Protein AF-A0A1F9CFK5-F1 (afdb_monomer)

Secondary structure (DSSP, 8-state):
--HHHHHHHHHHHHTSS---------------PPPEEEEEESSEE-TT-EEEEEEE---SS--EEEEEB--SSGGGGGS--EEEPEEEEEETTEEEEEPPTTB-SEEEEEE-TTS-B---EEEEE---

Nearest PDB structures (foldseek):
  1a47-assembly1_A  TM=8.466E-01  e=7.639E-06  Thermoanaerobacterium thermosulfurigenes
  7k44-assembly1_A  TM=6.221E-01  e=1.063E-03  Bacteroides uniformis ATCC 8492
  4m8r-assembly1_A  TM=5.601E-01  e=1.743E-02  Bacteroides caccae ATCC 43185
  7yr5-assembly1_B  TM=5.128E-01  e=9.037E-01  Homo sapiens
  7kq7-assembly1_B  TM=4.566E-01  e=9.547E-01  Homo sapiens

Solvent-accessible surface area (backbone atoms only — not comparable to full-atom values): 7368 Å² total; per-residue (Å²): 143,67,69,72,60,57,54,52,54,53,57,60,56,64,69,72,72,59,80,78,85,66,91,60,88,72,67,74,78,65,88,67,69,65,24,43,64,76,47,54,47,62,45,55,45,43,61,69,37,75,32,38,39,34,39,37,60,43,50,83,65,73,53,50,41,35,36,24,35,52,66,95,44,83,77,49,66,80,49,87,49,67,38,70,38,53,76,80,45,83,41,51,48,39,37,33,32,32,40,39,80,57,56,31,62,33,53,32,35,42,32,37,61,86,64,36,57,29,57,70,48,70,34,44,56,56,80,130

Foldseek 3Di:
DPPVVVVVVVVVVVVPPDPVPPPDPPPVLPDQDAWAFPDKPPLEEAFFDKIKTFTAPCDPPGFWKWAQFADPDPVCVVPRDIDTWAWPDTDGGMTITTHHHRHAWDWIWGAGPSGHIYDTDTGHYDDD

Sequence (128 aa):
MKARHLIFLFVLVACFLLPCLAGQAGEEAGACPKPFIKSIFPWAGKAGYLVTIHGGQFNVPRGEVLFTEGVNSPLDFILAHRVKAEILSWTYHRISVIVPKSVATGPVFVRVHCGAESNTIEFTVNKK

pLDDT: mean 83.19, std 19.02, range [41.75, 98.81]

Mean predicted aligned error: 12.11 Å

Structure (mmCIF, N/CA/C/O backbone):
data_AF-A0A1F9CFK5-F1
#
_entry.id   AF-A0A1F9CFK5-F1
#
loop_
_atom_site.group_PDB
_atom_site.id
_atom_site.type_symbol
_atom_site.label_atom_id
_atom_site.label_alt_id
_atom_site.label_comp_id
_atom_site.label_asym_id
_atom_site.label_entity_id
_atom_site.label_seq_id
_atom_site.pdbx_PDB_ins_code
_atom_site.Cartn_x
_atom_site.Cartn_y
_atom_site.Cartn_z
_atom_site.occupancy
_atom_site.B_iso_or_equiv
_atom_site.auth_seq_id
_atom_site.auth_comp_id
_atom_site.auth_asym_id
_atom_site.auth_atom_id
_atom_site.pdbx_PDB_model_num
ATOM 1 N N . MET A 1 1 ? 45.603 -44.698 -46.027 1.00 55.19 1 MET A N 1
ATOM 2 C CA . MET A 1 1 ? 44.443 -44.432 -45.140 1.00 55.19 1 MET A CA 1
ATOM 3 C C . MET A 1 1 ? 44.841 -44.544 -43.662 1.00 55.19 1 MET A C 1
ATOM 5 O O . MET A 1 1 ? 44.444 -45.494 -43.007 1.00 55.19 1 MET A O 1
ATOM 9 N N . LYS A 1 2 ? 45.661 -43.627 -43.120 1.00 57.41 2 LYS A N 1
ATOM 10 C CA . LYS A 1 2 ? 46.028 -43.656 -41.680 1.00 57.41 2 LYS A CA 1
ATOM 11 C C . LYS A 1 2 ? 46.045 -42.282 -40.985 1.00 57.41 2 LYS A C 1
ATOM 13 O O . LYS A 1 2 ? 45.840 -42.224 -39.785 1.00 57.41 2 LYS A O 1
ATOM 18 N N . ALA A 1 3 ? 46.156 -41.172 -41.724 1.00 55.91 3 ALA A N 1
ATOM 19 C CA . ALA A 1 3 ? 46.157 -39.825 -41.133 1.00 55.91 3 ALA A CA 1
ATOM 20 C C . ALA A 1 3 ? 44.755 -39.211 -40.905 1.00 55.91 3 ALA A C 1
ATOM 22 O O . ALA A 1 3 ? 44.594 -38.356 -40.045 1.00 55.91 3 ALA A O 1
ATOM 23 N N . ARG A 1 4 ? 43.714 -39.664 -41.624 1.00 51.34 4 ARG A N 1
ATOM 24 C CA . ARG A 1 4 ? 42.345 -39.104 -41.516 1.00 51.34 4 ARG A CA 1
ATOM 25 C C . ARG A 1 4 ? 41.585 -39.576 -40.271 1.00 51.34 4 ARG A C 1
ATOM 27 O O . ARG A 1 4 ? 40.734 -38.846 -39.786 1.00 51.34 4 ARG A O 1
ATOM 34 N N . HIS A 1 5 ? 41.920 -40.748 -39.728 1.00 54.44 5 HIS A N 1
ATOM 35 C CA . HIS A 1 5 ? 41.319 -41.251 -38.487 1.00 54.44 5 HIS A CA 1
ATOM 36 C C . HIS A 1 5 ? 42.028 -40.746 -37.227 1.00 54.44 5 HIS A C 1
ATOM 38 O O . HIS A 1 5 ? 41.364 -40.552 -36.218 1.00 54.44 5 HIS A O 1
ATOM 44 N N . LEU A 1 6 ? 43.333 -40.453 -37.293 1.00 53.81 6 LEU A N 1
ATOM 45 C CA . LEU A 1 6 ? 44.089 -39.939 -36.146 1.00 53.81 6 LEU A CA 1
ATOM 46 C C . LEU A 1 6 ? 43.719 -38.481 -35.813 1.00 53.81 6 LEU A C 1
ATOM 48 O O . LEU A 1 6 ? 43.645 -38.122 -34.646 1.00 53.81 6 LEU A O 1
ATOM 52 N N . ILE A 1 7 ? 43.390 -37.672 -36.828 1.00 55.69 7 ILE A N 1
ATOM 53 C CA . ILE A 1 7 ? 42.876 -36.301 -36.655 1.00 55.69 7 ILE A CA 1
ATOM 54 C C . ILE A 1 7 ? 41.438 -36.320 -36.103 1.00 55.69 7 ILE A C 1
ATOM 56 O O . ILE A 1 7 ? 41.099 -35.528 -35.232 1.00 55.69 7 ILE A O 1
ATOM 60 N N . PHE A 1 8 ? 40.603 -37.266 -36.549 1.00 52.25 8 PHE A N 1
ATOM 61 C CA . PHE A 1 8 ? 39.213 -37.397 -36.090 1.00 52.25 8 PHE A CA 1
ATOM 62 C C . PHE A 1 8 ? 39.120 -37.863 -34.628 1.00 52.25 8 PHE A C 1
ATOM 64 O O . PHE A 1 8 ? 38.286 -37.368 -33.875 1.00 52.25 8 PHE A O 1
ATOM 71 N N . LEU A 1 9 ? 40.022 -38.760 -34.205 1.00 51.09 9 LEU A N 1
ATOM 72 C CA . LEU A 1 9 ? 40.138 -39.206 -32.812 1.00 51.09 9 LEU A CA 1
ATOM 73 C C . LEU A 1 9 ? 40.654 -38.096 -31.882 1.00 51.09 9 LEU A C 1
ATOM 75 O O . LEU A 1 9 ? 40.232 -38.029 -30.734 1.00 51.09 9 LEU A O 1
ATOM 79 N N . PHE A 1 10 ? 41.510 -37.195 -32.374 1.00 52.97 10 PHE A N 1
ATOM 80 C CA . PHE A 1 10 ? 42.024 -36.074 -31.579 1.00 52.97 10 PHE A CA 1
ATOM 81 C C . PHE A 1 10 ? 40.980 -34.956 -31.395 1.00 52.97 10 PHE A C 1
ATOM 83 O O . PHE A 1 10 ? 40.889 -34.360 -30.324 1.00 52.97 10 PHE A O 1
ATOM 90 N N . VAL A 1 11 ? 40.136 -34.715 -32.407 1.00 53.41 11 VAL A N 1
ATOM 91 C CA . VAL A 1 11 ? 39.050 -33.716 -32.354 1.00 53.41 11 VAL A CA 1
ATOM 92 C C . VAL A 1 11 ? 37.863 -34.197 -31.502 1.00 53.41 11 VAL A C 1
ATOM 94 O O . VAL A 1 11 ? 37.267 -33.396 -30.785 1.00 53.41 11 VAL A O 1
ATOM 97 N N . LEU A 1 12 ? 37.557 -35.501 -31.500 1.00 51.59 12 LEU A N 1
ATOM 98 C CA . LEU A 1 12 ? 36.503 -36.083 -30.651 1.00 51.59 12 LEU A CA 1
ATOM 99 C C . LEU A 1 12 ? 36.868 -36.115 -29.158 1.00 51.59 12 LEU A C 1
ATOM 101 O O . LEU A 1 12 ? 35.981 -35.981 -28.318 1.00 51.59 12 LEU A O 1
ATOM 105 N N . VAL A 1 13 ? 38.154 -36.238 -28.813 1.00 52.78 13 VAL A N 1
ATOM 106 C CA . VAL A 1 13 ? 38.613 -36.256 -27.410 1.00 52.78 13 VAL A CA 1
ATOM 107 C C . VAL A 1 13 ? 38.772 -34.838 -26.835 1.00 52.78 13 VAL A C 1
ATOM 109 O O . VAL A 1 13 ? 38.549 -34.635 -25.644 1.00 52.78 13 VAL A O 1
ATOM 112 N N . ALA A 1 14 ? 39.045 -33.825 -27.666 1.00 50.16 14 ALA A N 1
ATOM 113 C CA . ALA A 1 14 ? 39.135 -32.428 -27.225 1.00 50.16 14 ALA A CA 1
ATOM 114 C C . ALA A 1 14 ? 37.770 -31.766 -26.926 1.00 50.16 14 ALA A C 1
ATOM 116 O O . ALA A 1 14 ? 37.722 -30.753 -26.234 1.00 50.16 14 ALA A O 1
ATOM 117 N N . CYS A 1 15 ? 36.656 -32.337 -27.402 1.00 48.56 15 CYS A N 1
ATOM 118 C CA . CYS A 1 15 ? 35.306 -31.807 -27.163 1.00 48.56 15 CYS A CA 1
ATOM 119 C C . CYS A 1 15 ? 34.628 -32.387 -25.901 1.00 48.56 15 CYS A C 1
ATOM 121 O O . CYS A 1 15 ? 33.555 -31.934 -25.519 1.00 48.56 15 CYS A O 1
ATOM 123 N N . PHE A 1 16 ? 35.260 -33.358 -25.229 1.00 51.31 16 PHE A N 1
ATOM 124 C CA . PHE A 1 16 ? 34.724 -34.023 -24.030 1.00 51.31 16 PHE A CA 1
ATOM 125 C C . PHE A 1 16 ? 35.469 -33.693 -22.723 1.00 51.31 16 PHE A C 1
ATOM 127 O O . PHE A 1 16 ? 35.110 -34.215 -21.672 1.00 51.31 16 PHE A O 1
ATOM 134 N N . LEU A 1 17 ? 36.473 -32.808 -22.758 1.00 53.03 17 LEU A N 1
ATOM 135 C CA . LEU A 1 17 ? 37.217 -32.356 -21.567 1.00 53.03 17 LEU A CA 1
ATOM 136 C C . LEU A 1 17 ? 37.092 -30.854 -21.281 1.00 53.03 17 LEU A C 1
ATOM 138 O O . LEU A 1 17 ? 37.848 -30.301 -20.487 1.00 53.03 17 LEU A O 1
ATOM 142 N N . LEU A 1 18 ? 36.090 -30.204 -21.867 1.00 55.84 18 LEU A N 1
ATOM 143 C CA . LEU A 1 18 ? 35.561 -28.951 -21.348 1.00 55.84 18 LEU A CA 1
ATOM 144 C C . LEU A 1 18 ? 34.252 -29.272 -20.626 1.00 55.84 18 LEU A C 1
ATOM 146 O O . LEU A 1 18 ? 33.194 -29.260 -21.259 1.00 55.84 18 LEU A O 1
ATOM 150 N N . PRO A 1 19 ? 34.259 -29.508 -19.301 1.00 58.22 19 PRO A N 1
ATOM 151 C CA . PRO A 1 19 ? 33.123 -29.044 -18.539 1.00 58.22 19 PRO A CA 1
ATOM 152 C C . PRO A 1 19 ? 33.136 -27.529 -18.744 1.00 58.22 19 PRO A C 1
ATOM 154 O O . PRO A 1 19 ? 33.965 -26.823 -18.170 1.00 58.22 19 PRO A O 1
ATOM 157 N N . CYS A 1 20 ? 32.276 -27.026 -19.633 1.00 41.75 20 CYS A N 1
ATOM 158 C CA . CYS A 1 20 ? 31.933 -25.615 -19.624 1.00 41.75 20 CYS A CA 1
ATOM 159 C C . CYS A 1 20 ? 31.219 -25.389 -18.292 1.00 41.75 20 CYS A C 1
ATOM 161 O O . CYS A 1 20 ? 30.002 -25.530 -18.167 1.00 41.75 20 CYS A O 1
ATOM 163 N N . LEU A 1 21 ? 32.025 -25.158 -17.259 1.00 58.72 21 LEU A N 1
ATOM 164 C CA . LEU A 1 21 ? 31.605 -24.739 -15.944 1.00 58.72 21 LEU A CA 1
ATOM 165 C C . LEU A 1 21 ? 31.168 -23.281 -16.087 1.00 58.72 21 LEU A C 1
ATOM 167 O O . LEU A 1 21 ? 31.870 -22.347 -15.726 1.00 58.72 21 LEU A O 1
ATOM 171 N N . ALA A 1 22 ? 30.007 -23.108 -16.698 1.00 53.03 22 ALA A N 1
ATOM 172 C CA . ALA A 1 22 ? 29.220 -21.894 -16.646 1.00 53.03 22 ALA A CA 1
ATOM 173 C C . ALA A 1 22 ? 27.749 -22.307 -16.570 1.00 53.03 22 ALA A C 1
ATOM 175 O O . ALA A 1 22 ? 26.895 -21.906 -17.354 1.00 53.03 22 ALA A O 1
ATOM 176 N N . GLY A 1 23 ? 27.456 -23.132 -15.563 1.00 54.94 23 GLY A N 1
ATOM 177 C CA . GLY A 1 23 ? 26.203 -22.983 -14.856 1.00 54.94 23 GLY A CA 1
ATOM 178 C C . GLY A 1 23 ? 26.192 -21.587 -14.250 1.00 54.94 23 GLY A C 1
ATOM 179 O O . GLY A 1 23 ? 26.743 -21.375 -13.180 1.00 54.94 23 GLY A O 1
ATOM 180 N N . GLN A 1 24 ? 25.621 -20.650 -14.988 1.00 49.75 24 GLN A N 1
ATOM 181 C CA . GLN A 1 24 ? 24.814 -19.554 -14.488 1.00 49.75 24 GLN A CA 1
ATOM 182 C C . GLN A 1 24 ? 24.152 -18.963 -15.722 1.00 49.75 24 GLN A C 1
ATOM 184 O O . GLN A 1 24 ? 24.744 -18.198 -16.481 1.00 49.75 24 GLN A O 1
ATOM 189 N N . ALA A 1 25 ? 22.892 -19.354 -15.911 1.00 47.38 25 ALA A N 1
ATOM 190 C CA . ALA A 1 25 ? 21.909 -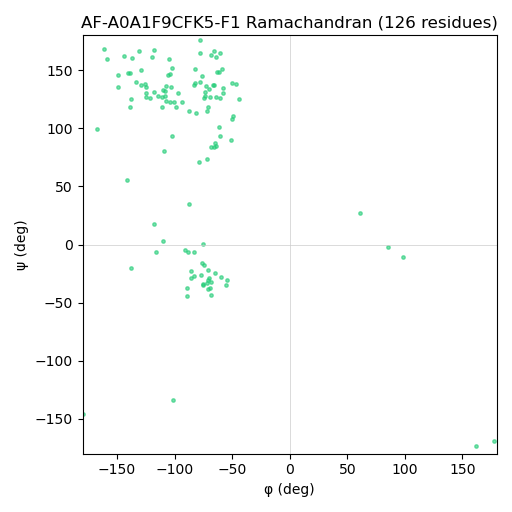18.428 -16.424 1.00 47.38 25 ALA A CA 1
ATOM 191 C C . ALA A 1 25 ? 22.001 -17.176 -15.539 1.00 47.38 25 ALA A C 1
ATOM 193 O O . ALA A 1 25 ? 21.389 -17.093 -14.477 1.00 47.38 25 ALA A O 1
ATOM 194 N N . GLY A 1 26 ? 22.861 -16.240 -15.935 1.00 47.69 26 GLY A N 1
ATOM 195 C CA . GLY A 1 26 ? 22.663 -14.844 -15.631 1.00 47.69 26 GLY A CA 1
ATOM 196 C C . GLY A 1 26 ? 21.414 -14.465 -16.396 1.00 47.69 26 GLY A C 1
ATOM 197 O O . GLY A 1 26 ? 21.489 -14.032 -17.540 1.00 47.69 26 GLY A O 1
ATOM 198 N N . GLU A 1 27 ? 20.260 -14.733 -15.790 1.00 56.88 27 GLU A N 1
ATOM 199 C CA . GLU A 1 27 ? 19.079 -13.939 -16.056 1.00 56.88 27 GLU A CA 1
ATOM 200 C C . GLU A 1 27 ? 19.564 -12.506 -15.883 1.00 56.88 27 GLU A C 1
ATOM 202 O O . GLU A 1 27 ? 19.978 -12.125 -14.784 1.00 56.88 27 GLU A O 1
ATOM 207 N N . GLU A 1 28 ? 19.692 -11.775 -16.993 1.00 54.22 28 GLU A N 1
ATOM 208 C CA . GLU A 1 28 ? 19.961 -10.353 -16.925 1.00 54.22 28 GLU A CA 1
ATOM 209 C C . GLU A 1 28 ? 18.932 -9.819 -15.945 1.00 54.22 28 GLU A C 1
ATOM 211 O O . GLU A 1 28 ? 17.731 -9.905 -16.206 1.00 54.22 28 GLU A O 1
ATOM 216 N N . ALA A 1 29 ? 19.389 -9.391 -14.766 1.00 61.00 29 ALA A N 1
ATOM 217 C CA . ALA A 1 29 ? 18.524 -8.774 -13.789 1.00 61.00 29 ALA A CA 1
ATOM 218 C C . ALA A 1 29 ? 18.066 -7.477 -14.447 1.00 61.00 29 ALA A C 1
ATOM 220 O O . ALA A 1 29 ? 18.724 -6.440 -14.343 1.00 61.00 29 ALA A O 1
ATOM 221 N N . GLY A 1 30 ? 16.983 -7.577 -15.220 1.00 74.88 30 GLY A N 1
ATOM 222 C CA . GLY A 1 30 ? 16.350 -6.456 -15.873 1.00 74.88 30 GLY A CA 1
ATOM 223 C C . GLY A 1 30 ? 16.152 -5.392 -14.814 1.00 74.88 30 GLY A C 1
ATOM 224 O O . GLY A 1 30 ? 15.848 -5.708 -13.658 1.00 74.88 30 GLY A O 1
ATOM 225 N N . ALA A 1 31 ? 16.400 -4.137 -15.186 1.00 83.06 31 ALA A N 1
ATOM 226 C CA . ALA A 1 31 ? 16.269 -3.027 -14.2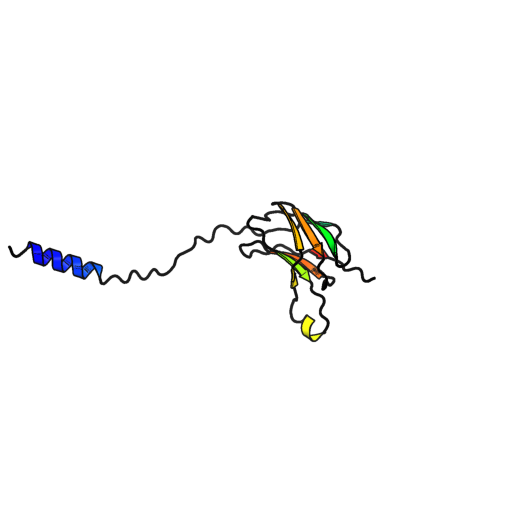63 1.00 83.06 31 ALA A CA 1
ATOM 227 C C . ALA A 1 31 ? 14.964 -3.187 -13.464 1.00 83.06 31 ALA A C 1
ATOM 229 O O . ALA A 1 31 ? 13.887 -3.343 -14.042 1.00 83.06 31 ALA A O 1
ATOM 230 N N . CYS A 1 32 ? 15.072 -3.172 -12.136 1.00 88.94 32 CYS A N 1
ATOM 231 C CA . CYS A 1 32 ? 13.941 -3.184 -11.215 1.00 88.94 32 CYS A CA 1
ATOM 232 C C . CYS A 1 32 ? 13.862 -1.794 -10.566 1.00 88.94 32 CYS A C 1
ATOM 234 O O . CYS A 1 32 ? 14.394 -1.599 -9.469 1.00 88.94 32 CYS A O 1
ATOM 236 N N . PRO A 1 33 ? 13.288 -0.781 -11.256 1.00 93.44 33 PRO A N 1
ATOM 237 C CA . PRO A 1 33 ? 13.184 0.561 -10.708 1.00 93.44 33 PRO A CA 1
ATOM 238 C C . PRO A 1 33 ? 12.425 0.541 -9.386 1.00 93.44 33 PRO A C 1
ATOM 240 O O . PRO A 1 33 ? 11.369 -0.085 -9.270 1.00 93.44 33 PRO A O 1
ATOM 243 N N . LYS A 1 34 ? 12.959 1.254 -8.396 1.00 96.06 34 LYS A N 1
ATOM 244 C CA . LYS A 1 34 ? 12.365 1.336 -7.065 1.00 96.06 34 LYS A CA 1
ATOM 245 C C . LYS A 1 34 ? 11.072 2.162 -7.109 1.00 96.06 34 LYS A C 1
ATOM 247 O O . LYS A 1 34 ? 11.171 3.341 -7.411 1.00 96.06 34 LYS A O 1
ATOM 252 N N . PRO A 1 35 ? 9.893 1.611 -6.769 1.00 98.19 35 PRO A N 1
ATOM 253 C CA . PRO A 1 35 ? 8.647 2.378 -6.744 1.00 98.19 35 PRO A CA 1
ATOM 254 C C . PRO A 1 35 ? 8.679 3.483 -5.682 1.00 98.19 35 PRO A C 1
ATOM 256 O O . PRO A 1 35 ? 9.441 3.410 -4.718 1.00 98.19 35 PRO A O 1
ATOM 259 N N . PHE A 1 36 ? 7.806 4.484 -5.797 1.00 98.62 36 PHE A N 1
ATOM 260 C CA . PHE A 1 36 ? 7.633 5.493 -4.745 1.00 98.62 36 PHE A CA 1
ATOM 261 C C . PHE A 1 36 ? 6.164 5.846 -4.524 1.00 98.62 36 PHE A C 1
ATOM 263 O O . PHE A 1 36 ? 5.363 5.851 -5.459 1.00 98.62 36 PHE A O 1
ATOM 270 N N . ILE A 1 37 ? 5.823 6.177 -3.279 1.00 98.69 37 ILE A N 1
ATOM 271 C CA . ILE A 1 37 ? 4.511 6.681 -2.875 1.00 98.69 37 ILE A CA 1
ATOM 272 C C . ILE A 1 37 ? 4.646 8.169 -2.563 1.00 98.69 37 ILE A C 1
ATOM 274 O O . ILE A 1 37 ? 5.433 8.566 -1.705 1.00 98.69 37 ILE A O 1
ATOM 278 N N . LYS A 1 38 ? 3.845 8.989 -3.243 1.00 98.69 38 LYS A N 1
ATOM 279 C CA . LYS A 1 38 ? 3.720 10.428 -2.994 1.00 98.69 38 LYS A CA 1
ATOM 280 C C . LYS A 1 38 ? 2.636 10.732 -1.961 1.00 98.69 38 LYS A C 1
ATOM 282 O O . LYS A 1 38 ? 2.841 11.580 -1.101 1.00 98.69 38 LYS A O 1
ATOM 287 N N . SER A 1 39 ? 1.476 10.085 -2.066 1.00 98.56 39 SER A N 1
ATOM 288 C CA . SER A 1 39 ? 0.366 10.283 -1.129 1.00 98.56 39 SER A CA 1
ATOM 289 C C . SER A 1 39 ? -0.608 9.107 -1.127 1.00 98.56 39 SER A C 1
ATOM 291 O O . SER A 1 39 ? -0.677 8.329 -2.081 1.00 98.56 39 SER A O 1
ATOM 293 N N . ILE A 1 40 ? -1.382 9.009 -0.047 1.00 98.56 40 ILE A N 1
ATOM 294 C CA . ILE A 1 40 ? -2.473 8.052 0.129 1.00 98.56 40 ILE A CA 1
ATOM 295 C C . ILE A 1 40 ? -3.739 8.842 0.475 1.00 98.56 40 ILE A C 1
ATOM 297 O O . ILE A 1 40 ? -3.703 9.712 1.345 1.00 98.56 40 ILE A O 1
ATOM 301 N N . PHE A 1 41 ? -4.847 8.570 -0.215 1.00 98.06 41 PHE A N 1
ATOM 302 C CA . PHE A 1 41 ? -6.127 9.232 0.028 1.00 98.06 41 PHE A CA 1
ATOM 303 C C . PHE A 1 41 ? -7.303 8.238 -0.007 1.00 98.06 41 PHE A C 1
ATOM 305 O O . PHE A 1 41 ? -7.494 7.565 -1.023 1.00 98.06 41 PHE A O 1
ATOM 312 N N . PRO A 1 42 ? -8.134 8.179 1.047 1.00 97.75 42 PRO A N 1
ATOM 313 C CA . PRO A 1 42 ? -7.923 8.789 2.365 1.00 97.75 42 PRO A CA 1
ATOM 314 C C . PRO A 1 42 ? -6.670 8.238 3.0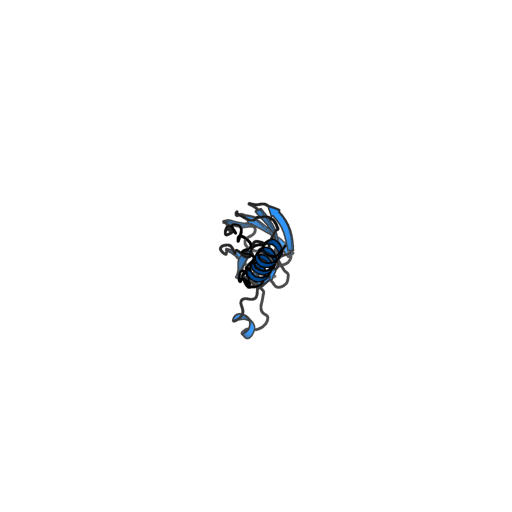71 1.00 97.75 42 PRO A C 1
ATOM 316 O O . PRO A 1 42 ? -6.330 7.074 2.892 1.00 97.75 42 PRO A O 1
ATOM 319 N N . TRP A 1 43 ? -5.997 9.060 3.884 1.00 96.25 43 TRP A N 1
ATOM 320 C CA . TRP A 1 43 ? -4.851 8.632 4.713 1.00 96.25 43 TRP A CA 1
ATOM 321 C C . TRP A 1 43 ? -5.283 7.976 6.036 1.00 96.25 43 TRP A C 1
ATOM 323 O O . TRP A 1 43 ? -4.459 7.451 6.778 1.00 96.25 43 TRP A O 1
ATOM 333 N N . ALA A 1 44 ? -6.585 7.996 6.326 1.00 96.44 44 ALA A N 1
ATOM 334 C CA . ALA A 1 44 ? -7.185 7.361 7.484 1.00 96.44 44 ALA A CA 1
ATOM 335 C C . ALA A 1 44 ? -8.520 6.709 7.111 1.00 96.44 44 ALA A C 1
ATOM 337 O O . ALA A 1 44 ? -9.255 7.210 6.254 1.00 96.44 44 ALA A O 1
ATOM 338 N N . GLY A 1 45 ? -8.860 5.603 7.765 1.00 95.31 45 GLY A N 1
ATOM 339 C CA . GLY A 1 45 ? -10.087 4.868 7.474 1.00 95.31 45 GL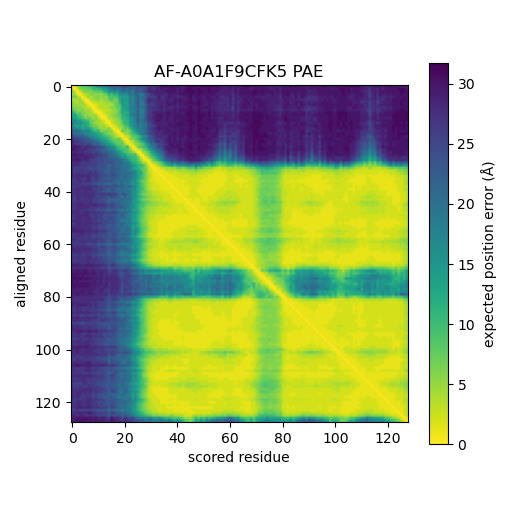Y A CA 1
ATOM 340 C C . GLY A 1 45 ? -10.237 3.599 8.299 1.00 95.31 45 GLY A C 1
ATOM 341 O O . GLY A 1 45 ? -9.508 3.373 9.257 1.00 95.31 45 GLY A O 1
ATOM 342 N N . LYS A 1 46 ? -11.203 2.762 7.929 1.00 94.75 46 LYS A N 1
ATOM 343 C CA . LYS A 1 46 ? -11.418 1.438 8.532 1.00 94.75 46 LYS A CA 1
ATOM 344 C C . LYS A 1 46 ? -11.238 0.343 7.482 1.00 94.75 46 LYS A C 1
ATOM 346 O O . LYS A 1 46 ? -11.240 0.625 6.284 1.00 94.75 46 LYS A O 1
ATOM 351 N N . ALA A 1 47 ? -11.143 -0.904 7.934 1.00 95.31 47 ALA A N 1
ATOM 352 C CA . ALA A 1 47 ? -11.210 -2.073 7.064 1.00 95.31 47 ALA A CA 1
ATOM 353 C C . ALA A 1 47 ? -12.381 -1.979 6.065 1.00 95.31 47 ALA A C 1
ATOM 355 O O . ALA A 1 47 ? -13.491 -1.570 6.423 1.00 95.31 47 ALA A O 1
ATOM 356 N N . GLY A 1 48 ? -12.128 -2.362 4.814 1.00 96.31 48 GLY A N 1
ATOM 357 C CA . GLY A 1 48 ? -13.097 -2.306 3.719 1.00 96.31 48 GLY A CA 1
ATOM 358 C C . GLY A 1 48 ? -13.194 -0.956 3.000 1.00 96.31 48 GLY A C 1
ATOM 359 O O . GLY A 1 48 ? -13.964 -0.842 2.052 1.00 96.31 48 GLY A O 1
ATOM 360 N N . TYR A 1 49 ? -12.454 0.075 3.419 1.00 96.88 49 TYR A N 1
ATOM 361 C CA . TYR A 1 49 ? -12.459 1.363 2.716 1.00 96.88 49 TYR A CA 1
ATOM 362 C C . TYR A 1 49 ? -11.651 1.323 1.423 1.00 96.88 49 TYR A C 1
ATOM 364 O O . TYR A 1 49 ? -10.606 0.682 1.351 1.00 96.88 49 TYR A O 1
ATOM 372 N N . LEU A 1 50 ? -12.132 2.063 0.423 1.00 98.12 50 LEU A N 1
ATOM 373 C CA . LEU A 1 50 ? -11.384 2.347 -0.794 1.00 98.12 50 LEU A CA 1
ATOM 374 C C . LEU A 1 50 ? -10.292 3.373 -0.494 1.00 98.12 50 LEU A C 1
ATOM 376 O O . LEU A 1 50 ? -10.577 4.470 -0.011 1.00 98.12 50 LEU A O 1
ATOM 380 N N . VAL A 1 51 ? -9.056 3.026 -0.836 1.00 98.38 51 VAL A N 1
ATOM 381 C CA . VAL A 1 51 ? -7.887 3.895 -0.718 1.00 98.38 51 VAL A CA 1
ATOM 382 C C . VAL A 1 51 ? -7.200 4.003 -2.073 1.00 98.38 51 VAL A C 1
ATOM 384 O O . VAL A 1 51 ? -7.006 3.008 -2.773 1.00 98.38 51 VAL A O 1
ATOM 387 N N . THR A 1 52 ? -6.820 5.223 -2.446 1.00 98.69 52 THR A N 1
ATOM 388 C CA . THR A 1 52 ? -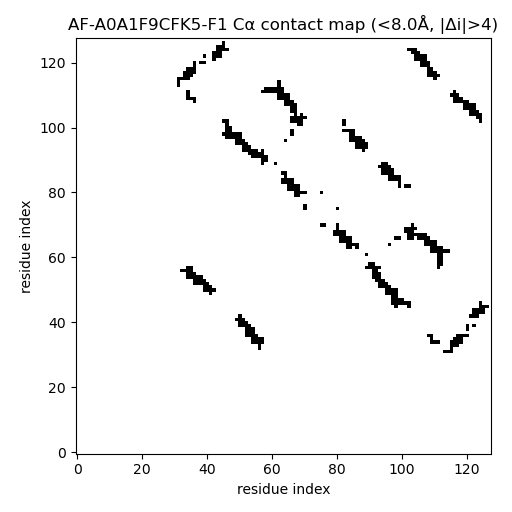6.022 5.507 -3.641 1.00 98.69 52 THR A CA 1
ATOM 389 C C . THR A 1 52 ? -4.611 5.918 -3.244 1.00 98.69 52 THR A C 1
ATOM 391 O O . THR A 1 52 ? -4.413 6.838 -2.454 1.00 98.69 52 THR A O 1
ATOM 394 N N . ILE A 1 53 ? -3.631 5.244 -3.831 1.00 98.81 53 ILE A N 1
ATOM 395 C CA . ILE A 1 53 ? -2.202 5.490 -3.670 1.00 98.81 53 ILE A CA 1
ATOM 396 C C . ILE A 1 53 ? -1.711 6.211 -4.923 1.00 98.81 53 ILE A C 1
ATOM 398 O O . ILE A 1 53 ? -1.851 5.701 -6.037 1.00 98.81 53 ILE A O 1
ATOM 402 N N . HIS A 1 54 ? -1.130 7.391 -4.738 1.00 98.81 54 HIS A N 1
ATOM 403 C CA . HIS A 1 54 ? -0.495 8.177 -5.790 1.00 98.81 54 HIS A CA 1
ATOM 404 C C . HIS A 1 54 ? 1.019 8.039 -5.688 1.00 98.81 54 HIS A C 1
ATOM 406 O O . HIS A 1 54 ? 1.582 8.160 -4.600 1.00 98.81 54 HIS A O 1
ATOM 412 N N . GLY A 1 55 ? 1.686 7.835 -6.818 1.00 98.44 55 GLY A N 1
ATOM 413 C CA . GLY A 1 55 ? 3.123 7.595 -6.842 1.00 98.44 55 GLY A CA 1
ATOM 414 C C . GLY A 1 55 ? 3.658 7.393 -8.251 1.00 98.44 55 GLY A C 1
ATOM 415 O O . GLY A 1 55 ? 3.168 8.020 -9.191 1.00 98.44 55 GLY A O 1
ATOM 416 N N . GLY A 1 56 ? 4.661 6.533 -8.387 1.00 98.12 56 GLY A N 1
ATOM 417 C CA . GLY A 1 56 ? 5.292 6.237 -9.668 1.00 98.12 56 GLY A CA 1
ATOM 418 C C . GLY A 1 56 ? 6.079 4.933 -9.655 1.00 98.12 56 GLY A C 1
ATOM 419 O O . GLY A 1 56 ? 6.336 4.357 -8.595 1.00 98.12 56 GLY A O 1
ATOM 420 N N . GLN A 1 57 ? 6.476 4.490 -10.853 1.00 97.56 57 GLN A N 1
ATOM 421 C CA . GLN A 1 57 ? 7.239 3.253 -11.069 1.00 97.56 57 GLN A CA 1
ATOM 422 C C . GLN A 1 57 ? 6.489 1.996 -10.593 1.00 97.56 57 GLN A C 1
ATOM 424 O O . GLN A 1 57 ? 7.085 0.969 -10.273 1.00 97.56 57 GLN A O 1
ATOM 429 N N . PHE A 1 58 ? 5.153 2.052 -10.599 1.00 97.56 58 PHE A N 1
ATOM 430 C CA . PHE A 1 58 ? 4.278 0.903 -10.370 1.00 97.56 58 PHE A CA 1
ATOM 431 C C . PHE A 1 58 ? 4.195 0.060 -11.648 1.00 97.56 58 PHE A C 1
ATOM 433 O O . PHE A 1 58 ? 3.201 0.062 -12.375 1.00 97.56 58 PHE A O 1
ATOM 440 N N . ASN A 1 59 ? 5.296 -0.615 -11.957 1.00 94.56 59 ASN A N 1
ATOM 441 C CA . ASN A 1 59 ? 5.466 -1.371 -13.192 1.00 94.56 59 ASN A CA 1
ATOM 442 C C . ASN A 1 59 ? 4.514 -2.575 -13.281 1.00 94.56 59 ASN A C 1
ATOM 444 O O . ASN A 1 59 ? 3.875 -2.965 -12.300 1.00 94.56 59 ASN A O 1
ATOM 448 N N . VAL A 1 60 ? 4.421 -3.144 -14.483 1.00 93.62 60 VAL A N 1
ATOM 449 C CA . VAL A 1 60 ? 3.733 -4.411 -14.749 1.00 93.62 60 VAL A CA 1
ATOM 450 C C . VAL A 1 60 ? 4.769 -5.532 -14.944 1.00 93.62 60 VAL A C 1
ATOM 452 O O . VAL A 1 60 ? 5.835 -5.247 -15.487 1.00 93.62 6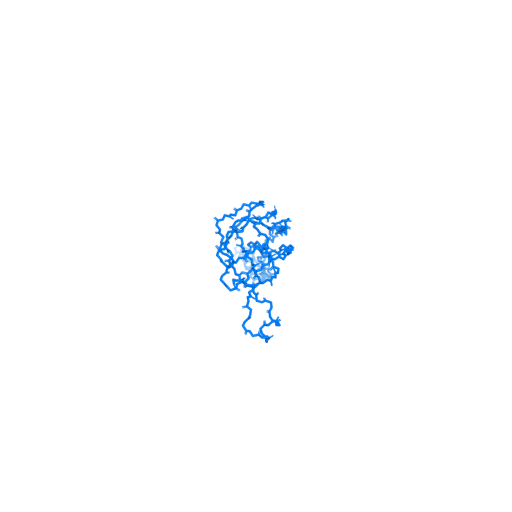0 VAL A O 1
ATOM 455 N N . PRO A 1 61 ? 4.493 -6.788 -14.544 1.00 94.75 61 PRO A N 1
ATOM 456 C CA . PRO A 1 61 ? 3.311 -7.256 -13.815 1.00 94.75 61 PRO A CA 1
ATOM 457 C C . PRO A 1 61 ? 3.125 -6.553 -12.464 1.00 94.75 61 PRO A C 1
ATOM 459 O O . PRO A 1 61 ? 4.088 -6.085 -11.857 1.00 94.75 61 PRO A O 1
ATOM 462 N N . ARG A 1 62 ? 1.870 -6.432 -12.010 1.00 96.06 62 ARG A N 1
ATOM 463 C CA . ARG A 1 62 ? 1.581 -5.782 -10.724 1.00 96.06 62 ARG A CA 1
ATOM 464 C C . ARG A 1 62 ? 2.220 -6.562 -9.579 1.00 96.06 62 ARG A C 1
ATOM 466 O O . ARG A 1 62 ? 2.306 -7.788 -9.629 1.00 96.06 62 ARG A O 1
ATOM 473 N N . GLY A 1 63 ? 2.611 -5.843 -8.537 1.00 96.75 63 GLY A N 1
ATOM 474 C CA . GLY A 1 63 ? 3.027 -6.448 -7.281 1.00 96.75 63 GLY A CA 1
ATOM 475 C C . GLY A 1 63 ? 1.923 -6.389 -6.228 1.00 96.75 63 GLY A C 1
ATOM 476 O O . GLY A 1 63 ? 0.759 -6.695 -6.503 1.00 96.75 63 GLY A O 1
ATOM 477 N N . GLU A 1 64 ? 2.296 -5.982 -5.021 1.00 98.06 64 GLU A N 1
ATOM 478 C CA . GLU A 1 64 ? 1.464 -6.018 -3.823 1.00 98.06 64 GLU A CA 1
ATOM 479 C C . GLU A 1 64 ? 1.449 -4.659 -3.120 1.00 98.06 64 GLU A C 1
ATOM 481 O O . GLU A 1 64 ? 2.425 -3.906 -3.147 1.00 98.06 64 GLU A O 1
ATOM 486 N N . VAL A 1 65 ? 0.334 -4.367 -2.453 1.00 98.19 65 VAL A N 1
ATOM 487 C CA . VAL A 1 65 ? 0.213 -3.256 -1.506 1.00 98.19 65 VAL A CA 1
ATOM 488 C C . VAL A 1 65 ? 0.063 -3.854 -0.120 1.00 98.19 65 VAL A C 1
ATOM 490 O O . VAL A 1 65 ? -0.792 -4.718 0.091 1.00 98.19 65 VAL A O 1
ATOM 493 N N . LEU A 1 66 ? 0.905 -3.413 0.806 1.00 97.25 66 LEU A N 1
ATOM 494 C CA . LEU A 1 66 ? 1.048 -4.022 2.119 1.00 97.25 66 LEU A CA 1
ATOM 495 C C . LEU A 1 66 ? 0.750 -2.979 3.194 1.00 97.25 66 LEU A C 1
ATOM 497 O O . LEU A 1 66 ? 1.338 -1.898 3.198 1.00 97.25 66 LEU A O 1
ATOM 501 N N . PHE A 1 67 ? -0.179 -3.322 4.083 1.00 96.25 67 PHE A N 1
ATOM 502 C CA . PHE A 1 67 ? -0.532 -2.548 5.271 1.00 96.25 67 PHE A CA 1
ATOM 503 C C . PHE A 1 67 ? 0.042 -3.228 6.513 1.00 96.25 67 PHE A C 1
ATOM 505 O O . PHE A 1 67 ? 0.316 -4.430 6.499 1.00 96.25 67 PHE A O 1
ATOM 512 N N . THR A 1 68 ? 0.174 -2.478 7.603 1.00 93.56 68 THR A N 1
ATOM 513 C CA . THR A 1 68 ? 0.446 -3.056 8.920 1.00 93.56 68 THR A CA 1
ATOM 514 C C . THR A 1 68 ? -0.716 -3.936 9.355 1.00 93.56 68 THR A C 1
ATOM 516 O O . THR A 1 68 ? -1.873 -3.511 9.358 1.00 93.56 68 THR A O 1
ATOM 519 N N . GLU A 1 69 ? -0.401 -5.173 9.711 1.00 90.94 69 GLU A N 1
ATOM 520 C CA . GLU A 1 69 ? -1.367 -6.088 10.294 1.00 90.94 69 GLU A CA 1
ATOM 521 C C . GLU A 1 69 ? -1.502 -5.832 11.800 1.00 90.94 69 GLU A C 1
ATOM 523 O O . GLU A 1 69 ? -0.523 -5.610 12.513 1.00 90.94 69 GLU A O 1
ATOM 528 N N . GLY A 1 70 ? -2.740 -5.841 12.282 1.00 82.12 70 GLY A N 1
ATOM 529 C CA . GLY A 1 70 ? -3.067 -5.781 13.691 1.00 82.12 70 GLY A CA 1
ATOM 530 C C . GLY A 1 70 ? -2.723 -7.095 14.359 1.00 82.12 70 GLY A C 1
ATOM 531 O O . GLY A 1 70 ? -3.324 -8.128 14.077 1.00 82.12 70 GLY A O 1
ATOM 532 N N . VAL A 1 71 ? -1.763 -7.029 15.270 1.00 77.06 71 VAL A N 1
ATOM 533 C CA . VAL A 1 71 ? -1.400 -8.151 16.121 1.00 77.06 71 VAL A CA 1
ATOM 534 C C . VAL A 1 71 ? -2.350 -8.248 17.310 1.00 77.06 71 VAL A C 1
ATOM 536 O O . VAL A 1 71 ? -2.708 -7.241 17.923 1.00 77.06 71 VAL A O 1
ATOM 539 N N . ASN A 1 72 ? -2.744 -9.474 17.653 1.00 68.25 72 ASN A N 1
ATOM 540 C CA . ASN A 1 72 ? -3.569 -9.745 18.834 1.00 68.25 72 ASN A CA 1
ATOM 541 C C . ASN A 1 72 ? -2.718 -9.978 20.097 1.00 68.25 72 ASN A C 1
ATOM 543 O O . ASN A 1 72 ? -3.271 -10.092 21.189 1.00 68.25 72 ASN A O 1
ATOM 547 N N . SER A 1 73 ? -1.388 -10.047 19.958 1.00 64.50 73 SER A N 1
ATOM 548 C CA . SER A 1 73 ? -0.453 -10.335 21.046 1.00 64.50 73 SER A CA 1
ATOM 549 C C . SER A 1 73 ? 0.738 -9.366 21.057 1.00 64.50 73 SER A C 1
ATOM 551 O O . SER A 1 73 ? 1.300 -9.074 20.002 1.00 64.50 73 SER A O 1
ATOM 553 N N . PRO A 1 74 ? 1.199 -8.904 22.234 1.00 64.31 74 PRO A N 1
ATOM 554 C CA . PRO A 1 74 ? 2.432 -8.123 22.361 1.00 64.31 74 PRO A CA 1
ATOM 555 C C . PRO A 1 74 ? 3.689 -8.853 21.864 1.00 64.31 74 PRO A C 1
ATOM 557 O O . PRO A 1 74 ? 4.633 -8.205 21.422 1.00 64.31 74 PRO A O 1
ATOM 560 N N . LEU A 1 75 ? 3.708 -10.192 21.910 1.00 63.09 75 LEU A N 1
ATOM 561 C CA . LEU A 1 75 ? 4.828 -10.997 21.399 1.00 63.09 75 LEU A CA 1
ATOM 562 C C . LEU A 1 75 ? 4.915 -10.959 19.864 1.00 63.09 75 LEU A C 1
ATOM 564 O O . LEU A 1 75 ? 6.010 -11.015 19.311 1.00 63.09 75 LEU A O 1
ATOM 568 N N . ASP A 1 76 ? 3.783 -10.770 19.187 1.00 61.00 76 ASP A N 1
ATOM 569 C CA . ASP A 1 76 ? 3.710 -10.662 17.728 1.00 61.00 76 ASP A CA 1
ATOM 570 C C . ASP A 1 76 ? 4.188 -9.289 17.223 1.00 61.00 76 ASP A C 1
ATOM 572 O O . ASP A 1 76 ? 4.497 -9.147 16.043 1.00 61.00 76 ASP A O 1
ATOM 576 N N . PHE A 1 77 ? 4.299 -8.277 18.095 1.00 56.66 77 PHE A N 1
ATOM 577 C CA . PHE A 1 77 ? 4.786 -6.938 17.730 1.00 56.66 77 PHE A CA 1
ATOM 578 C C . PHE A 1 77 ? 6.258 -6.941 17.280 1.00 56.66 77 PHE A C 1
ATOM 580 O O . PHE A 1 77 ? 6.678 -6.066 16.525 1.00 56.66 77 PHE A O 1
ATOM 587 N N . ILE A 1 78 ? 7.046 -7.936 17.714 1.00 60.94 78 ILE A N 1
ATOM 588 C CA . ILE A 1 78 ? 8.463 -8.080 17.331 1.00 60.94 78 ILE A CA 1
ATOM 589 C C . ILE A 1 78 ? 8.608 -8.503 15.858 1.00 60.94 78 ILE A C 1
ATOM 591 O O . ILE A 1 78 ? 9.636 -8.237 15.232 1.00 60.94 78 ILE A O 1
ATOM 595 N N . LEU A 1 79 ? 7.570 -9.096 15.265 1.00 60.34 79 LEU A N 1
ATOM 596 C CA . LEU A 1 79 ? 7.525 -9.415 13.843 1.00 60.34 79 LEU A CA 1
ATOM 597 C C . LEU A 1 79 ? 6.687 -8.346 13.133 1.00 60.34 79 LEU A C 1
ATOM 599 O O . LEU A 1 79 ? 5.528 -8.117 13.468 1.00 60.34 79 LEU A O 1
ATOM 603 N N . ALA A 1 80 ? 7.263 -7.671 12.138 1.00 62.38 80 ALA A N 1
ATOM 604 C CA . ALA A 1 80 ? 6.530 -6.714 11.313 1.00 62.38 80 ALA A CA 1
ATOM 605 C C . ALA A 1 80 ? 5.499 -7.453 10.440 1.00 62.38 80 ALA A C 1
ATOM 607 O O . ALA A 1 80 ? 5.764 -7.776 9.279 1.00 62.38 80 ALA A O 1
ATOM 608 N N . HIS A 1 81 ? 4.330 -7.737 11.008 1.00 85.56 81 HIS A N 1
ATOM 609 C CA . HIS A 1 81 ? 3.232 -8.387 10.311 1.00 85.56 81 HIS A CA 1
ATOM 610 C C . HIS A 1 81 ? 2.652 -7.434 9.258 1.00 85.56 81 HIS A C 1
ATOM 612 O O . HIS A 1 81 ? 2.345 -6.265 9.519 1.00 85.56 81 HIS A O 1
ATOM 618 N N . ARG A 1 82 ? 2.574 -7.927 8.021 1.00 91.00 82 ARG A N 1
ATOM 619 C CA . ARG A 1 82 ? 2.160 -7.176 6.834 1.00 91.00 82 ARG A CA 1
ATOM 620 C C . ARG A 1 82 ? 1.000 -7.921 6.189 1.00 91.00 82 ARG A C 1
ATOM 622 O O . ARG A 1 82 ? 1.141 -9.094 5.853 1.00 91.00 82 ARG A O 1
ATOM 629 N N . VAL A 1 83 ? -0.106 -7.229 5.947 1.00 94.19 83 VAL A N 1
ATOM 630 C CA . VAL A 1 83 ? -1.297 -7.798 5.307 1.00 94.19 83 VAL A CA 1
ATOM 631 C C . VAL A 1 83 ? -1.480 -7.221 3.903 1.00 94.19 83 VAL A C 1
ATOM 633 O O . VAL A 1 83 ? -1.368 -6.012 3.683 1.00 94.19 83 VAL A O 1
ATOM 636 N N . LYS A 1 84 ? -1.742 -8.104 2.930 1.00 96.88 84 LYS A N 1
ATOM 637 C CA . LYS A 1 84 ? -1.963 -7.732 1.526 1.00 96.88 84 LYS A CA 1
ATOM 638 C C . LYS A 1 84 ? -3.335 -7.088 1.360 1.00 96.88 84 LYS A C 1
ATOM 640 O O . LYS A 1 84 ? -4.341 -7.637 1.805 1.00 96.88 84 LYS A O 1
ATOM 645 N N . ALA A 1 85 ? -3.370 -5.950 0.681 1.00 97.94 85 ALA A N 1
ATOM 646 C CA . ALA A 1 85 ? -4.614 -5.322 0.264 1.00 97.94 85 ALA A CA 1
ATOM 647 C C . ALA A 1 85 ? -5.147 -5.946 -1.033 1.00 97.94 85 ALA A C 1
ATOM 649 O O . ALA A 1 85 ? -4.384 -6.393 -1.895 1.00 97.94 85 ALA A O 1
ATOM 650 N N . GLU A 1 86 ? -6.466 -5.927 -1.198 1.00 98.31 86 GLU A N 1
ATOM 651 C CA . GLU A 1 86 ? -7.102 -6.247 -2.475 1.00 98.31 86 GLU A CA 1
ATOM 652 C C . GLU A 1 86 ? -6.879 -5.088 -3.451 1.00 98.31 86 GLU A C 1
ATOM 654 O O . GLU A 1 86 ? -7.164 -3.937 -3.123 1.00 98.31 86 GLU A O 1
ATOM 659 N N . ILE A 1 87 ? -6.365 -5.379 -4.647 1.00 98.50 87 ILE A N 1
ATOM 660 C CA . ILE A 1 87 ? -6.046 -4.370 -5.663 1.00 98.50 87 ILE A CA 1
ATOM 661 C C . ILE A 1 87 ? -7.181 -4.308 -6.682 1.00 98.50 87 ILE A C 1
ATOM 663 O O . ILE A 1 87 ? -7.414 -5.280 -7.396 1.00 98.50 87 ILE A O 1
ATOM 667 N N . LEU A 1 88 ? -7.830 -3.148 -6.786 1.00 98.50 88 LEU A N 1
ATOM 668 C CA . LEU A 1 88 ? -8.906 -2.893 -7.750 1.00 98.50 88 LEU A CA 1
ATOM 669 C C . LEU A 1 88 ? -8.378 -2.357 -9.083 1.00 98.50 88 LEU A C 1
ATOM 671 O O . LEU A 1 88 ? -8.891 -2.698 -10.143 1.00 98.50 88 LEU A O 1
ATOM 675 N N . SER A 1 89 ? -7.350 -1.504 -9.042 1.00 98.44 89 SER A N 1
ATOM 676 C CA . SER A 1 89 ? -6.716 -0.963 -10.249 1.00 98.44 89 SER A CA 1
ATOM 677 C C . SER A 1 89 ? -5.239 -0.676 -10.021 1.00 98.44 89 SER A C 1
ATOM 679 O O . SER A 1 89 ? -4.863 -0.238 -8.932 1.00 98.44 89 SER A O 1
ATOM 681 N N . TRP A 1 90 ? -4.421 -0.871 -11.055 1.00 98.50 90 TRP A N 1
ATOM 682 C CA . TRP A 1 90 ? -2.975 -0.663 -11.022 1.00 98.50 90 TRP A CA 1
ATOM 683 C C . TRP A 1 90 ? -2.510 0.010 -12.314 1.00 98.50 90 TRP A C 1
ATOM 685 O O . TRP A 1 90 ? -2.648 -0.543 -13.402 1.00 98.50 90 TRP A O 1
ATOM 695 N N . THR A 1 91 ? -1.947 1.204 -12.188 1.00 98.50 91 THR A N 1
ATOM 696 C CA . THR A 1 91 ? -1.327 1.971 -13.276 1.00 98.50 91 THR A CA 1
ATOM 697 C C . THR A 1 91 ? 0.047 2.441 -12.823 1.00 98.50 91 THR A C 1
ATOM 699 O O . THR A 1 91 ? 0.306 2.478 -11.624 1.00 98.50 91 THR A O 1
ATOM 702 N N . TYR A 1 92 ? 0.886 2.909 -13.749 1.00 98.00 92 TYR A N 1
ATOM 703 C CA . TYR A 1 92 ? 2.237 3.377 -13.425 1.00 98.00 92 TYR A CA 1
ATOM 704 C C . TYR A 1 92 ? 2.288 4.465 -12.328 1.00 98.00 92 TYR A C 1
ATOM 706 O O . TYR A 1 92 ? 3.260 4.509 -11.579 1.00 98.00 92 TYR A O 1
ATOM 714 N N . HIS A 1 93 ? 1.251 5.312 -12.204 1.00 98.50 93 HIS A N 1
ATOM 715 C CA . HIS A 1 93 ? 1.210 6.449 -11.264 1.00 98.50 93 HIS A CA 1
ATOM 716 C C . HIS A 1 93 ? 0.132 6.358 -10.168 1.00 98.50 93 HIS A C 1
ATOM 718 O O . HIS A 1 93 ? 0.053 7.225 -9.290 1.00 98.50 93 HIS A O 1
ATOM 724 N N . ARG A 1 94 ? -0.753 5.358 -10.232 1.00 98.56 94 ARG A N 1
ATOM 725 C CA . ARG A 1 94 ? -1.907 5.244 -9.331 1.00 98.56 94 ARG A CA 1
ATOM 726 C C . ARG A 1 94 ? -2.283 3.789 -9.088 1.00 98.56 94 ARG A C 1
ATOM 728 O O . ARG A 1 94 ? -2.413 3.025 -10.045 1.00 98.56 94 ARG A O 1
ATOM 735 N N . ILE A 1 95 ? -2.543 3.453 -7.829 1.00 98.81 95 ILE A N 1
ATOM 736 C CA . ILE A 1 95 ? -3.102 2.165 -7.406 1.00 98.81 95 ILE A CA 1
ATOM 737 C C . ILE A 1 95 ? -4.351 2.439 -6.564 1.00 98.81 95 ILE A C 1
ATOM 739 O O . ILE A 1 95 ? -4.339 3.337 -5.725 1.00 98.81 95 ILE A O 1
ATOM 743 N N . SER A 1 96 ? -5.416 1.669 -6.762 1.00 98.75 96 SER A N 1
ATOM 744 C CA . SER A 1 96 ? -6.605 1.706 -5.901 1.00 98.75 96 SER A CA 1
ATOM 745 C C . SER A 1 96 ? -6.792 0.350 -5.241 1.00 98.75 96 SER A C 1
ATOM 747 O O . SER A 1 96 ? -6.732 -0.677 -5.922 1.00 98.75 96 SER A O 1
ATOM 749 N N . VAL A 1 97 ? -6.991 0.354 -3.924 1.00 98.69 97 VAL A N 1
ATOM 750 C CA . VAL A 1 97 ? -7.052 -0.849 -3.088 1.00 98.69 97 VAL A CA 1
ATOM 751 C C . VAL A 1 97 ? -8.179 -0.788 -2.065 1.00 98.69 97 VAL A C 1
ATOM 753 O O . VAL A 1 97 ? -8.646 0.298 -1.715 1.00 98.69 97 VAL A O 1
ATOM 756 N N . ILE A 1 98 ? -8.567 -1.949 -1.542 1.00 98.44 98 ILE A N 1
ATOM 757 C CA . ILE A 1 98 ? -9.418 -2.063 -0.355 1.00 98.44 98 ILE A CA 1
ATOM 758 C C . ILE A 1 98 ? -8.551 -2.296 0.882 1.00 98.44 98 ILE A C 1
ATOM 760 O O . ILE A 1 98 ? -7.699 -3.187 0.899 1.00 98.44 98 ILE A O 1
ATOM 764 N N . VAL A 1 99 ? -8.792 -1.510 1.934 1.00 97.25 99 VAL A N 1
ATOM 765 C CA . VAL A 1 99 ? -8.126 -1.672 3.232 1.00 97.25 99 VAL A CA 1
ATOM 766 C C . VAL A 1 99 ? -8.452 -3.061 3.811 1.00 97.25 99 VAL A C 1
ATOM 768 O O . VAL A 1 99 ? -9.635 -3.393 3.949 1.00 97.25 99 VAL A O 1
ATOM 771 N N . PRO A 1 100 ? -7.448 -3.875 4.180 1.00 95.81 100 PRO A N 1
ATOM 772 C CA . PRO A 1 100 ? -7.665 -5.243 4.650 1.00 95.81 100 PRO A CA 1
ATOM 773 C C . PRO A 1 100 ? -8.363 -5.312 6.019 1.00 95.81 100 PRO A C 1
ATOM 775 O O . PRO A 1 100 ? -8.419 -4.337 6.766 1.00 95.81 100 PRO A O 1
ATOM 778 N N . LYS A 1 101 ? -8.915 -6.489 6.356 1.00 91.81 101 LYS A N 1
ATOM 779 C CA . LYS A 1 101 ? -9.694 -6.707 7.593 1.00 91.81 101 LYS A CA 1
ATOM 780 C C . LYS A 1 101 ? -8.852 -6.627 8.866 1.00 91.81 101 LYS A C 1
ATOM 782 O O . LYS A 1 101 ? -9.288 -5.998 9.824 1.00 91.81 101 LYS A O 1
ATOM 787 N N . SER A 1 102 ? -7.668 -7.233 8.871 1.00 88.69 102 SER A N 1
ATOM 788 C CA . SER A 1 102 ? -6.739 -7.244 10.005 1.00 88.69 102 SER A CA 1
ATOM 789 C C . SER A 1 102 ? -5.806 -6.028 10.000 1.00 88.69 102 SER A C 1
ATOM 791 O O . SER A 1 102 ? -4.647 -6.152 10.356 1.00 88.69 102 SER A O 1
ATOM 793 N N . VAL A 1 103 ? -6.258 -4.846 9.563 1.00 92.69 103 VAL A N 1
ATOM 794 C CA . VAL A 1 103 ? -5.393 -3.655 9.489 1.00 92.69 103 VAL A CA 1
ATOM 795 C C . VAL A 1 103 ? -5.178 -3.010 10.866 1.00 92.69 103 VAL A C 1
ATOM 797 O O . VAL A 1 103 ? -6.118 -2.866 11.650 1.00 92.69 103 VAL A O 1
ATOM 800 N N . ALA A 1 104 ? -3.957 -2.555 11.134 1.00 92.38 104 ALA A N 1
ATOM 801 C CA . ALA A 1 104 ? -3.633 -1.643 12.228 1.00 92.38 104 ALA A CA 1
ATOM 802 C C . ALA A 1 104 ? -3.027 -0.341 11.697 1.00 92.38 104 ALA A C 1
ATOM 804 O O . ALA A 1 104 ? -2.580 -0.269 10.552 1.00 92.38 104 ALA A O 1
ATOM 805 N N . THR A 1 105 ? -3.040 0.700 12.534 1.00 93.19 105 THR A N 1
ATOM 806 C CA . THR A 1 105 ? -2.331 1.945 12.228 1.00 93.19 105 THR A CA 1
ATOM 807 C C . THR A 1 105 ? -0.858 1.640 12.013 1.00 93.19 105 THR A C 1
ATOM 809 O O . THR A 1 105 ? -0.241 0.966 12.840 1.00 93.19 105 THR A O 1
ATOM 812 N N . GLY A 1 106 ? -0.304 2.133 10.911 1.00 93.81 106 GLY A N 1
ATOM 813 C CA . GLY A 1 106 ? 1.101 1.924 10.604 1.00 93.81 106 GLY A CA 1
ATOM 814 C C . GLY A 1 106 ? 1.456 2.169 9.139 1.00 93.81 106 GLY A C 1
ATOM 815 O O . GLY A 1 106 ? 0.639 2.684 8.368 1.00 93.81 106 GLY A O 1
ATOM 816 N N . PRO A 1 107 ? 2.703 1.856 8.752 1.00 95.25 107 PRO A N 1
ATOM 817 C CA . PRO A 1 107 ? 3.208 2.118 7.413 1.00 95.25 107 PRO A CA 1
ATOM 818 C C . PRO A 1 107 ? 2.517 1.282 6.331 1.00 95.25 107 PRO A C 1
ATOM 820 O O . PRO A 1 107 ? 2.376 0.063 6.436 1.00 95.25 107 PRO A O 1
A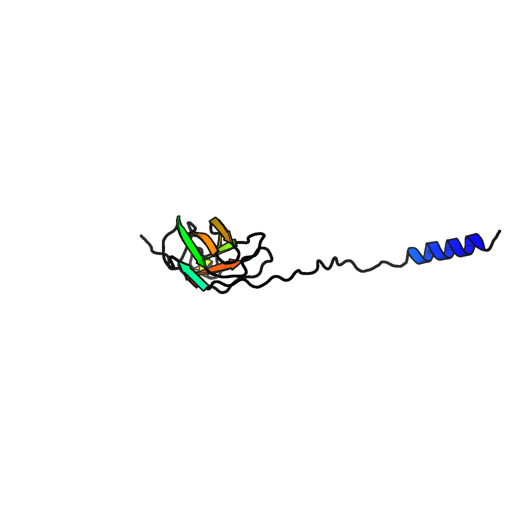TOM 823 N N . VAL A 1 108 ? 2.207 1.949 5.224 1.00 97.38 108 VAL A N 1
ATOM 824 C CA . VAL A 1 108 ? 1.798 1.355 3.951 1.00 97.38 108 VAL A CA 1
ATOM 825 C C . VAL A 1 108 ? 2.928 1.506 2.945 1.00 97.38 108 VAL A C 1
ATOM 827 O O . VAL A 1 108 ? 3.528 2.578 2.838 1.00 97.38 108 VAL A O 1
ATOM 830 N N . PHE A 1 109 ? 3.206 0.452 2.183 1.00 96.69 109 PHE A N 1
ATOM 831 C CA . PHE A 1 109 ? 4.182 0.472 1.093 1.00 96.69 109 PHE A CA 1
ATOM 832 C C . PHE A 1 109 ? 3.731 -0.410 -0.075 1.00 96.69 109 PHE A C 1
ATOM 834 O O . PHE A 1 109 ? 2.854 -1.270 0.051 1.00 96.69 109 PHE A O 1
ATOM 841 N N . VAL A 1 110 ? 4.347 -0.174 -1.229 1.00 98.38 110 VAL A N 1
ATOM 842 C CA . VAL A 1 110 ? 4.146 -0.939 -2.458 1.00 98.38 110 VAL A CA 1
ATOM 843 C C . VAL A 1 110 ? 5.393 -1.776 -2.701 1.00 98.38 110 VAL A C 1
ATOM 845 O O . VAL A 1 110 ? 6.509 -1.253 -2.671 1.00 98.38 110 VAL A O 1
ATOM 848 N N . ARG A 1 111 ? 5.205 -3.063 -2.985 1.00 97.88 111 ARG A N 1
ATOM 849 C CA . ARG A 1 111 ? 6.256 -3.943 -3.500 1.00 97.88 111 ARG A CA 1
ATOM 850 C C . ARG A 1 111 ? 5.911 -4.294 -4.938 1.00 97.88 111 ARG A C 1
ATOM 852 O O . ARG A 1 111 ? 4.855 -4.872 -5.167 1.00 97.88 111 ARG A O 1
ATOM 859 N N . VAL A 1 112 ? 6.749 -3.936 -5.906 1.00 97.25 112 VAL A N 1
ATOM 860 C CA . VAL A 1 112 ? 6.531 -4.313 -7.319 1.00 97.25 112 VAL A CA 1
ATOM 861 C C . VAL A 1 112 ? 6.928 -5.772 -7.561 1.00 97.25 112 VAL A C 1
ATOM 863 O O . VAL A 1 112 ? 7.610 -6.372 -6.735 1.00 97.25 112 VAL A O 1
ATOM 866 N N . HIS A 1 113 ? 6.512 -6.358 -8.688 1.00 95.69 113 HIS A N 1
ATOM 867 C CA . HIS A 1 113 ? 6.698 -7.789 -8.973 1.00 95.69 113 HIS A CA 1
ATOM 868 C C . HIS A 1 113 ? 8.160 -8.265 -8.896 1.00 95.69 113 HIS A C 1
ATOM 870 O O . HIS A 1 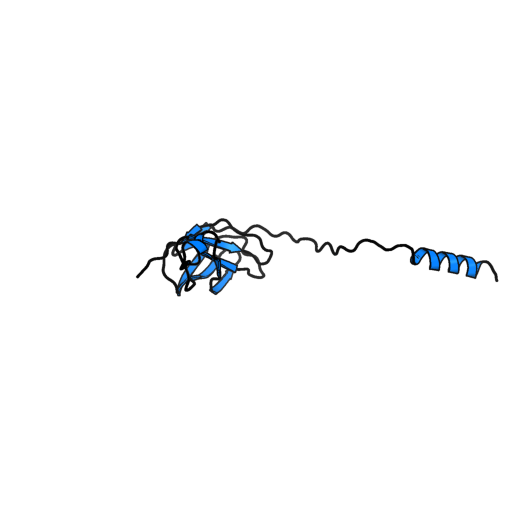113 ? 8.418 -9.355 -8.401 1.00 95.69 113 HIS A O 1
ATOM 876 N N . CYS A 1 114 ? 9.119 -7.423 -9.294 1.00 93.56 114 CYS A N 1
ATOM 877 C CA . CYS A 1 114 ? 10.553 -7.723 -9.208 1.00 93.56 114 CYS A CA 1
ATOM 878 C C . CYS A 1 114 ? 11.141 -7.627 -7.783 1.00 93.56 114 CYS A C 1
ATOM 880 O O . CYS A 1 114 ? 12.334 -7.838 -7.595 1.00 93.56 114 CYS A O 1
ATOM 882 N N . GLY A 1 115 ? 10.328 -7.295 -6.774 1.00 94.81 115 GLY A N 1
ATOM 883 C CA . GLY A 1 115 ? 10.711 -7.308 -5.360 1.00 94.81 115 GLY A CA 1
ATOM 884 C C . GLY A 1 115 ? 11.111 -5.955 -4.765 1.00 94.81 115 GLY A C 1
ATOM 885 O O . GLY A 1 115 ? 11.198 -5.853 -3.543 1.00 94.81 115 GLY A O 1
ATOM 886 N N . ALA A 1 116 ? 11.300 -4.903 -5.571 1.00 95.62 116 ALA A N 1
ATOM 887 C CA . ALA A 1 116 ? 11.620 -3.578 -5.039 1.00 95.62 116 ALA A CA 1
ATOM 888 C C . ALA A 1 116 ? 10.461 -2.982 -4.217 1.00 95.62 116 ALA A C 1
ATOM 890 O O . ALA A 1 116 ? 9.296 -3.036 -4.621 1.00 95.62 116 ALA A O 1
ATOM 891 N N . GLU A 1 117 ? 10.799 -2.375 -3.077 1.00 96.88 117 GLU A N 1
ATOM 892 C CA . GLU A 1 117 ? 9.855 -1.729 -2.156 1.00 96.88 117 GLU A CA 1
ATOM 893 C C . GLU A 1 117 ? 9.929 -0.203 -2.239 1.00 96.88 117 GLU A C 1
ATOM 895 O O . GLU A 1 117 ? 11.002 0.379 -2.430 1.00 96.88 117 GLU A O 1
ATOM 900 N N . SER A 1 118 ? 8.786 0.455 -2.056 1.00 98.12 118 SER A N 1
ATOM 901 C CA . SER A 1 118 ? 8.702 1.912 -2.000 1.00 98.12 118 SER A CA 1
ATOM 902 C C . SER A 1 118 ? 9.147 2.486 -0.655 1.00 98.12 118 SER A C 1
ATOM 904 O O . SER A 1 118 ? 9.412 1.767 0.305 1.00 98.12 118 SER A O 1
ATOM 906 N N . ASN A 1 119 ? 9.179 3.817 -0.556 1.00 98.12 119 ASN A N 1
ATOM 907 C CA . ASN A 1 119 ? 9.029 4.478 0.741 1.00 98.12 119 ASN A CA 1
ATOM 908 C C . ASN A 1 119 ? 7.670 4.131 1.380 1.00 98.12 119 ASN A C 1
ATOM 910 O O . ASN A 1 119 ? 6.755 3.655 0.701 1.00 98.12 119 ASN A O 1
ATOM 914 N N . THR A 1 120 ? 7.538 4.404 2.675 1.00 97.19 120 THR A N 1
ATOM 915 C CA . THR A 1 120 ? 6.304 4.187 3.434 1.00 97.19 120 THR A CA 1
ATOM 916 C C . THR A 1 120 ? 5.546 5.495 3.658 1.00 97.19 120 THR A C 1
ATOM 918 O O . THR A 1 120 ? 6.144 6.571 3.719 1.00 97.19 120 THR A O 1
ATOM 921 N N . ILE A 1 121 ? 4.223 5.397 3.794 1.00 97.62 121 ILE A N 1
ATOM 922 C CA . ILE A 1 121 ? 3.360 6.456 4.339 1.00 97.62 121 ILE A CA 1
ATOM 923 C C . ILE A 1 121 ? 2.493 5.839 5.432 1.00 97.62 121 ILE A C 1
ATOM 925 O O . ILE A 1 121 ? 1.985 4.734 5.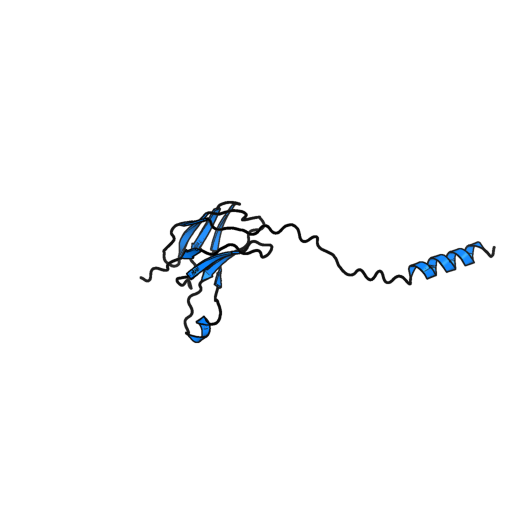260 1.00 97.62 121 ILE A O 1
ATOM 929 N N . GLU A 1 122 ? 2.336 6.534 6.554 1.00 96.56 122 GLU A N 1
ATOM 930 C CA . GLU A 1 122 ? 1.477 6.081 7.646 1.00 96.56 122 GLU A CA 1
ATOM 931 C C . GLU A 1 122 ? -0.006 6.164 7.261 1.00 96.56 122 GLU A C 1
ATOM 933 O O . GLU A 1 122 ? -0.467 7.170 6.717 1.00 96.56 122 GLU A O 1
ATOM 938 N N . PHE A 1 123 ? -0.749 5.095 7.546 1.00 96.94 123 PHE A N 1
ATOM 939 C CA . PHE A 1 123 ? -2.201 5.048 7.432 1.00 96.94 123 PHE A CA 1
ATOM 940 C C . PHE A 1 123 ? -2.821 4.870 8.815 1.00 96.94 123 PHE A C 1
ATOM 942 O O . PHE A 1 123 ? -2.474 3.933 9.539 1.00 96.94 123 PHE A O 1
ATOM 949 N N . THR A 1 124 ? -3.770 5.736 9.166 1.00 96.44 124 THR A N 1
ATOM 950 C CA . THR A 1 124 ? -4.429 5.701 10.477 1.00 96.44 124 THR A CA 1
ATOM 951 C C . THR A 1 124 ? -5.710 4.882 10.431 1.00 96.44 124 THR A C 1
ATOM 953 O O . THR A 1 124 ? -6.645 5.187 9.687 1.00 96.44 124 THR A O 1
ATOM 956 N N . VAL A 1 125 ? -5.787 3.852 11.274 1.00 94.12 125 VAL A N 1
ATOM 957 C CA . VAL A 1 125 ? -6.996 3.041 11.413 1.00 94.12 125 VAL A CA 1
ATOM 958 C C . VAL A 1 125 ? -7.926 3.664 12.447 1.00 94.12 125 VAL A C 1
ATOM 960 O O . VAL A 1 125 ? -7.629 3.700 13.640 1.00 94.12 125 VAL A O 1
ATOM 963 N N . ASN A 1 126 ? -9.095 4.105 11.991 1.00 91.62 126 ASN A N 1
ATOM 964 C CA . ASN A 1 126 ? -10.151 4.606 12.858 1.00 91.62 126 ASN A CA 1
ATOM 965 C C . ASN A 1 126 ? -10.926 3.415 13.431 1.00 91.62 126 ASN A C 1
ATOM 967 O O . ASN A 1 126 ? -11.609 2.693 12.696 1.00 91.62 126 ASN A O 1
ATOM 971 N N . LYS A 1 127 ? -10.823 3.208 14.746 1.00 79.00 127 LYS A N 1
ATOM 972 C CA . LYS A 1 127 ? -11.672 2.247 15.458 1.00 79.00 127 LYS A CA 1
ATOM 973 C C . LYS A 1 127 ? -13.089 2.822 15.545 1.00 79.00 127 LYS A C 1
ATOM 975 O O . LYS A 1 127 ? -13.253 4.023 15.752 1.00 79.00 127 LYS A O 1
ATOM 980 N N . LYS A 1 128 ? -14.087 1.975 15.289 1.00 60.84 128 LYS A N 1
ATOM 981 C CA . LYS A 1 128 ? -15.486 2.300 15.585 1.00 60.84 128 LYS A CA 1
ATOM 982 C C . LYS A 1 128 ? -15.721 2.271 17.086 1.00 60.84 128 LYS A C 1
ATOM 984 O O . LYS A 1 128 ? -15.051 1.444 17.743 1.00 60.84 128 LYS A O 1
#

Radius of gyration: 26.27 Å; Cα contacts (8 Å, |Δi|>4): 255; chains: 1; bounding box: 62×55×68 Å